Protein AF-A0ABD0BGR4-F1 (afdb_monomer)

Structure (mmCIF, N/CA/C/O backbone):
data_AF-A0ABD0BGR4-F1
#
_entry.id   AF-A0ABD0BGR4-F1
#
loop_
_atom_site.group_PDB
_atom_site.id
_atom_site.type_symbol
_atom_site.label_atom_id
_atom_site.label_alt_id
_atom_site.label_comp_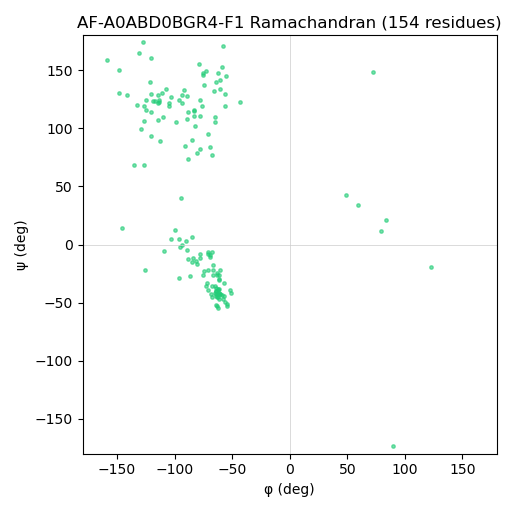id
_atom_site.label_asym_id
_atom_site.label_entity_id
_atom_site.label_seq_id
_atom_site.pdbx_PDB_ins_code
_atom_site.Cartn_x
_atom_site.Cartn_y
_atom_site.Cartn_z
_atom_site.occupancy
_atom_site.B_iso_or_equiv
_atom_site.auth_seq_id
_atom_site.auth_comp_id
_atom_site.auth_asym_id
_atom_site.auth_atom_id
_atom_site.pdbx_PDB_model_num
ATOM 1 N N . MET A 1 1 ? -0.029 -13.269 1.929 1.00 87.94 1 MET A N 1
ATOM 2 C CA . MET A 1 1 ? 0.495 -11.988 1.380 1.00 87.94 1 MET A CA 1
ATOM 3 C C . MET A 1 1 ? 0.047 -11.786 -0.063 1.00 87.94 1 MET A C 1
ATOM 5 O O . MET A 1 1 ? -0.049 -12.770 -0.786 1.00 87.94 1 MET A O 1
ATOM 9 N N . HIS A 1 2 ? -0.150 -10.538 -0.506 1.00 90.88 2 HIS A N 1
ATOM 10 C CA . HIS A 1 2 ? -0.473 -10.198 -1.900 1.00 90.88 2 HIS A CA 1
ATOM 11 C C . HIS A 1 2 ? 0.579 -9.264 -2.520 1.00 90.88 2 HIS A C 1
ATOM 13 O O . HIS A 1 2 ? 0.892 -8.216 -1.948 1.00 90.88 2 HIS A O 1
ATOM 19 N N . ILE A 1 3 ? 1.094 -9.613 -3.703 1.00 91.31 3 ILE A N 1
ATOM 20 C CA . ILE A 1 3 ? 2.069 -8.807 -4.452 1.00 91.31 3 ILE A CA 1
ATOM 21 C C . ILE A 1 3 ? 1.560 -8.576 -5.880 1.00 91.31 3 ILE A C 1
ATOM 23 O O . ILE A 1 3 ? 1.433 -9.517 -6.660 1.00 91.31 3 ILE A O 1
ATOM 27 N N . GLU A 1 4 ? 1.351 -7.313 -6.250 1.00 91.12 4 GLU A N 1
ATOM 28 C CA . GLU A 1 4 ? 1.026 -6.897 -7.613 1.00 91.12 4 GLU A CA 1
ATOM 29 C C . GLU A 1 4 ? 2.083 -5.921 -8.166 1.00 91.12 4 GLU A C 1
ATOM 31 O O . GLU A 1 4 ? 2.212 -4.776 -7.728 1.00 91.12 4 GLU A O 1
ATOM 36 N N . ILE A 1 5 ? 2.825 -6.355 -9.185 1.00 89.06 5 ILE A N 1
ATOM 37 C CA . ILE A 1 5 ? 3.857 -5.579 -9.872 1.00 89.06 5 ILE A CA 1
ATOM 38 C C . ILE A 1 5 ? 3.501 -5.446 -11.357 1.00 89.06 5 ILE A C 1
ATOM 40 O O . ILE A 1 5 ? 3.822 -6.296 -12.178 1.00 89.06 5 ILE A O 1
ATOM 44 N N . THR A 1 6 ? 2.823 -4.373 -11.744 1.00 85.56 6 THR A N 1
ATOM 45 C CA . THR A 1 6 ? 2.283 -4.235 -13.110 1.00 85.56 6 THR A CA 1
ATOM 46 C C . THR A 1 6 ? 2.632 -2.893 -13.735 1.00 85.56 6 THR A C 1
ATOM 48 O O . THR A 1 6 ? 3.028 -1.960 -13.038 1.00 85.56 6 THR A O 1
ATOM 51 N N . GLY A 1 7 ? 2.466 -2.777 -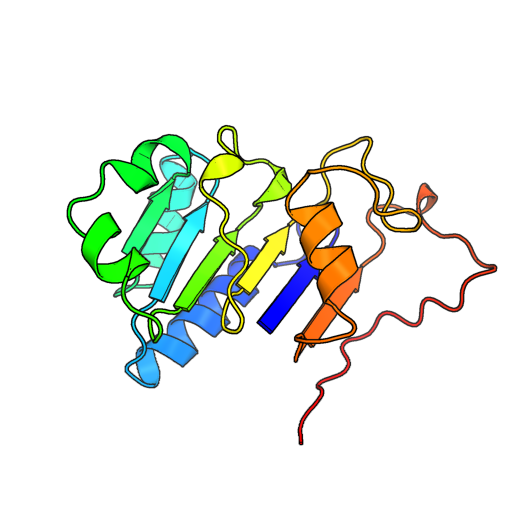15.058 1.00 82.50 7 GLY A N 1
ATOM 52 C CA . GLY A 1 7 ? 2.706 -1.534 -15.797 1.00 82.50 7 GLY A CA 1
ATOM 53 C C . GLY A 1 7 ? 1.856 -0.356 -15.309 1.00 82.50 7 GLY A C 1
ATOM 54 O O . GLY A 1 7 ? 0.934 -0.507 -14.510 1.00 82.50 7 GLY A O 1
ATOM 55 N N . ARG A 1 8 ? 2.147 0.852 -15.797 1.00 81.12 8 ARG A N 1
ATOM 56 C CA . ARG A 1 8 ? 1.351 2.041 -15.449 1.00 81.12 8 ARG A CA 1
ATOM 57 C C . ARG A 1 8 ? -0.098 1.889 -15.926 1.00 81.12 8 ARG A C 1
ATOM 59 O O . ARG A 1 8 ? -0.337 1.302 -16.974 1.00 81.12 8 ARG A O 1
ATOM 66 N N . GLN A 1 9 ? -1.036 2.480 -15.178 1.00 79.44 9 GLN A N 1
ATOM 67 C CA . GLN A 1 9 ? -2.456 2.601 -15.556 1.00 79.44 9 GLN A CA 1
ATOM 68 C C . GLN A 1 9 ? -3.183 1.262 -15.802 1.00 79.44 9 GLN A C 1
ATOM 70 O O . GLN A 1 9 ? -4.094 1.175 -16.615 1.00 79.44 9 GLN A O 1
ATOM 75 N N . THR A 1 10 ? -2.817 0.217 -15.061 1.00 83.19 10 THR A N 1
ATOM 76 C CA . THR A 1 10 ? -3.435 -1.121 -15.134 1.00 83.19 10 THR A CA 1
ATOM 77 C C . THR A 1 10 ? -4.626 -1.313 -14.187 1.00 83.19 10 THR A C 1
ATOM 79 O O . THR A 1 10 ? -5.159 -2.419 -14.095 1.00 83.19 10 THR A O 1
ATOM 82 N N . GLY A 1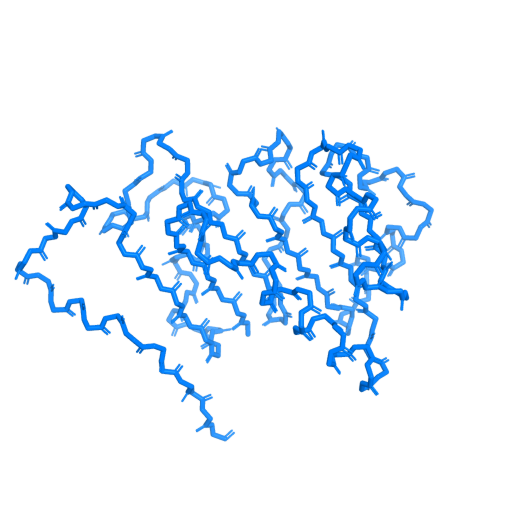 11 ? -5.031 -0.279 -13.441 1.00 86.75 11 GLY A N 1
ATOM 83 C CA . GLY A 1 11 ? -6.098 -0.371 -12.435 1.00 86.75 11 GLY A CA 1
ATOM 84 C C . GLY A 1 11 ? -5.654 -0.900 -11.061 1.00 86.75 11 GLY A C 1
ATOM 85 O O . GLY A 1 11 ? -6.479 -1.427 -10.317 1.00 86.75 11 GLY A O 1
ATOM 86 N N . LYS A 1 12 ? -4.350 -0.830 -10.740 1.00 90.06 12 LYS A N 1
ATOM 87 C CA . LYS A 1 12 ? -3.780 -1.282 -9.453 1.00 90.06 12 LYS A CA 1
ATOM 88 C C . LYS A 1 12 ? -4.472 -0.643 -8.258 1.00 90.06 12 LYS A C 1
ATOM 90 O O . LYS A 1 12 ? -4.929 -1.345 -7.365 1.00 90.06 12 LYS A O 1
ATOM 95 N N . THR A 1 13 ? -4.553 0.684 -8.260 1.00 93.69 13 THR A N 1
ATOM 96 C CA . THR A 1 13 ? -5.130 1.451 -7.157 1.00 93.69 13 THR A CA 1
ATOM 97 C C . THR A 1 13 ? -6.605 1.090 -6.967 1.00 93.69 13 THR A C 1
ATOM 99 O O . THR A 1 13 ? -7.055 0.909 -5.842 1.00 93.69 13 THR A O 1
ATOM 102 N N . GLU A 1 14 ? -7.352 0.889 -8.053 1.00 93.69 14 GLU A N 1
ATOM 103 C CA . GLU A 1 14 ? -8.748 0.447 -8.017 1.00 93.69 14 GLU A CA 1
ATOM 104 C C . GLU A 1 14 ? -8.896 -0.957 -7.414 1.00 93.69 14 GLU A C 1
ATOM 106 O O . GLU A 1 14 ? -9.763 -1.163 -6.563 1.00 93.69 14 GLU A O 1
ATOM 111 N N . ARG A 1 15 ? -8.034 -1.913 -7.792 1.00 93.56 15 ARG A N 1
ATOM 112 C CA . ARG A 1 15 ? -8.012 -3.257 -7.185 1.00 93.56 15 ARG A CA 1
ATOM 113 C C . ARG A 1 15 ? -7.631 -3.217 -5.708 1.00 93.56 15 ARG A C 1
ATOM 115 O O . ARG A 1 15 ? -8.295 -3.864 -4.900 1.00 93.56 15 ARG A O 1
ATOM 122 N N . LEU A 1 16 ? -6.635 -2.410 -5.344 1.00 96.25 16 LEU A N 1
ATOM 123 C CA . LEU A 1 16 ? -6.245 -2.187 -3.953 1.00 96.25 16 LEU A CA 1
ATOM 124 C C . LEU A 1 16 ? -7.426 -1.645 -3.140 1.00 96.25 16 LEU A C 1
ATOM 126 O O . LEU A 1 16 ? -7.710 -2.166 -2.064 1.00 96.25 16 LEU A O 1
ATOM 130 N N . MET A 1 17 ? -8.153 -0.645 -3.651 1.00 97.38 17 MET A N 1
ATOM 131 C CA . MET A 1 17 ? -9.335 -0.100 -2.973 1.00 97.38 17 MET A CA 1
ATOM 132 C C . MET A 1 17 ? -10.467 -1.128 -2.851 1.00 97.38 17 MET A C 1
ATOM 134 O O . MET A 1 17 ? -11.119 -1.207 -1.811 1.00 97.38 17 MET A O 1
ATOM 138 N N . ALA A 1 18 ? -10.702 -1.938 -3.886 1.00 96.38 18 ALA A N 1
ATOM 139 C CA . ALA A 1 18 ? -11.697 -3.005 -3.833 1.00 96.38 18 ALA A CA 1
ATOM 140 C C . ALA A 1 18 ? -11.361 -4.032 -2.737 1.00 96.38 18 ALA A C 1
ATOM 142 O O . ALA A 1 18 ? -12.217 -4.342 -1.907 1.00 96.38 18 ALA A O 1
ATOM 143 N N . ALA A 1 19 ? -10.105 -4.484 -2.677 1.00 96.44 19 ALA A N 1
ATOM 144 C CA . ALA A 1 19 ? -9.624 -5.391 -1.638 1.00 96.44 19 ALA A CA 1
ATOM 145 C C . ALA A 1 19 ? -9.705 -4.757 -0.237 1.00 96.44 19 ALA A C 1
ATOM 147 O O . ALA A 1 19 ? -10.184 -5.394 0.701 1.00 96.44 19 ALA A O 1
ATOM 148 N N . ALA A 1 20 ? -9.324 -3.482 -0.095 1.00 98.06 20 ALA A N 1
ATOM 149 C CA . ALA A 1 20 ? -9.443 -2.742 1.161 1.00 98.06 20 ALA A CA 1
ATOM 150 C C . ALA A 1 20 ? -10.889 -2.728 1.677 1.00 98.06 20 ALA A C 1
ATOM 152 O O . ALA A 1 20 ? -11.142 -3.055 2.835 1.00 98.06 20 ALA A O 1
ATOM 153 N N . ASN A 1 21 ? -11.848 -2.389 0.813 1.00 98.00 21 ASN A N 1
ATOM 154 C CA . ASN A 1 21 ? -13.264 -2.348 1.173 1.00 98.00 21 ASN A CA 1
ATOM 155 C C . ASN A 1 21 ? -13.809 -3.729 1.560 1.00 98.00 21 ASN A C 1
ATOM 157 O O . ASN A 1 21 ? -14.556 -3.834 2.532 1.00 98.00 21 ASN A O 1
ATOM 161 N N . GLN A 1 22 ? -13.407 -4.791 0.857 1.00 97.12 22 GLN A N 1
ATOM 162 C CA . GLN A 1 22 ? -13.783 -6.160 1.220 1.00 97.12 22 GLN A CA 1
ATOM 163 C C . GLN A 1 22 ? -13.242 -6.560 2.599 1.00 97.12 22 GLN A C 1
ATOM 165 O O . GLN A 1 22 ? -13.986 -7.094 3.417 1.00 97.12 22 GLN A O 1
ATOM 170 N N . LEU A 1 23 ? -11.975 -6.260 2.889 1.00 97.06 23 LEU A N 1
ATOM 171 C CA . LEU A 1 23 ? -11.356 -6.548 4.185 1.00 97.06 23 LEU A CA 1
ATOM 172 C C . LEU A 1 23 ? -12.008 -5.752 5.322 1.00 97.06 23 LEU A C 1
ATOM 174 O O . LEU A 1 23 ? -12.291 -6.304 6.384 1.00 97.06 23 LEU A O 1
ATOM 178 N N . MET A 1 24 ? -12.310 -4.472 5.100 1.00 97.88 24 MET A N 1
ATOM 179 C CA . MET A 1 24 ? -13.034 -3.658 6.080 1.00 97.88 24 MET A CA 1
ATOM 180 C C . MET A 1 24 ? -14.456 -4.177 6.321 1.00 97.88 24 MET A C 1
ATOM 182 O O . MET A 1 24 ? -14.906 -4.196 7.463 1.00 97.88 24 MET A O 1
ATOM 186 N N . ALA A 1 25 ? -15.146 -4.668 5.286 1.00 97.25 25 ALA A N 1
ATOM 187 C CA . ALA A 1 25 ? -16.454 -5.310 5.439 1.00 97.25 25 ALA A CA 1
ATOM 188 C C . ALA A 1 25 ? -16.390 -6.599 6.284 1.00 97.25 25 ALA A C 1
ATOM 190 O O . ALA A 1 25 ? -17.372 -6.967 6.923 1.00 97.25 25 ALA A O 1
ATOM 191 N N . GLN A 1 26 ? -15.225 -7.250 6.342 1.00 96.56 26 GLN A N 1
ATOM 192 C CA . GLN A 1 26 ? -14.938 -8.382 7.232 1.00 96.56 26 GLN A CA 1
ATOM 193 C C . GLN A 1 26 ? -14.494 -7.941 8.643 1.00 96.56 26 GLN A C 1
ATOM 195 O O . GLN A 1 26 ? -14.079 -8.771 9.450 1.00 96.56 26 GLN A O 1
ATOM 200 N N . GLY A 1 27 ? -14.540 -6.641 8.949 1.00 97.00 27 GLY A N 1
ATOM 201 C CA . GLY A 1 27 ? -14.131 -6.078 10.236 1.00 97.00 27 GLY A CA 1
ATOM 202 C C . GLY A 1 27 ? -12.618 -5.923 10.410 1.00 97.00 27 GLY A C 1
ATOM 203 O O . GLY A 1 27 ? -12.161 -5.671 11.525 1.00 97.00 27 GLY A O 1
ATOM 204 N N . LYS A 1 28 ? -11.819 -6.076 9.345 1.00 97.50 28 LYS A N 1
ATOM 205 C CA . LYS A 1 28 ? -10.365 -5.895 9.422 1.00 97.50 28 LYS A CA 1
ATOM 206 C C . LYS A 1 28 ? -9.995 -4.419 9.488 1.00 97.50 28 LYS A C 1
ATOM 208 O O . LYS A 1 28 ? -10.609 -3.566 8.847 1.00 97.50 28 LYS A O 1
ATOM 213 N N . ARG A 1 29 ? -8.926 -4.131 10.229 1.00 98.19 29 ARG A N 1
ATOM 214 C CA . ARG A 1 29 ? -8.338 -2.796 10.306 1.00 98.19 29 ARG A CA 1
ATOM 215 C C . ARG A 1 29 ? -7.399 -2.603 9.121 1.00 98.19 29 ARG A C 1
ATOM 217 O O . ARG A 1 29 ? -6.415 -3.328 9.018 1.00 98.19 29 ARG A O 1
ATOM 224 N N . VAL A 1 30 ? -7.698 -1.663 8.225 1.00 98.62 30 VAL A N 1
ATOM 225 C CA . VAL A 1 30 ? -6.948 -1.495 6.969 1.00 98.62 30 VAL A CA 1
ATOM 226 C C . VAL A 1 30 ? -6.198 -0.168 6.939 1.00 98.62 30 VAL A C 1
ATOM 228 O O . VAL A 1 30 ? -6.801 0.904 7.017 1.00 98.62 30 VAL A O 1
ATOM 231 N N . VAL A 1 31 ? -4.880 -0.244 6.771 1.00 98.69 31 VAL A N 1
ATOM 232 C CA . VAL A 1 31 ? -3.993 0.898 6.546 1.00 98.69 31 VAL A CA 1
ATOM 233 C C . VAL A 1 31 ? -3.611 0.950 5.076 1.00 98.69 31 VAL A C 1
ATOM 235 O O . VAL A 1 31 ? -3.097 -0.027 4.537 1.00 98.69 31 VAL A O 1
ATOM 238 N N . ILE A 1 32 ? -3.808 2.103 4.439 1.00 98.56 32 ILE A N 1
ATOM 239 C CA . ILE A 1 32 ? -3.361 2.355 3.070 1.00 98.56 32 ILE A CA 1
ATOM 240 C C . ILE A 1 32 ? -2.270 3.421 3.092 1.00 98.56 32 ILE A C 1
ATOM 242 O O . ILE A 1 32 ? -2.471 4.547 3.557 1.00 98.56 32 ILE A O 1
ATOM 246 N N . VAL A 1 33 ? -1.110 3.062 2.558 1.00 98.50 33 VAL A N 1
ATOM 247 C CA . VAL A 1 33 ? 0.029 3.956 2.387 1.00 98.50 33 VAL A CA 1
ATOM 248 C C . VAL A 1 33 ? 0.220 4.213 0.903 1.00 98.50 33 VAL A C 1
ATOM 250 O O . VAL A 1 33 ? 0.284 3.271 0.119 1.00 98.50 33 VAL A O 1
ATOM 253 N N . CYS A 1 34 ? 0.339 5.477 0.516 1.00 97.44 34 CYS A N 1
ATOM 254 C CA . CYS A 1 34 ? 0.634 5.873 -0.858 1.00 97.44 34 CYS A CA 1
ATOM 255 C C . CYS A 1 34 ? 1.827 6.832 -0.904 1.00 97.44 34 CYS A C 1
ATOM 257 O O . CYS A 1 34 ? 2.323 7.297 0.128 1.00 97.44 34 CYS A O 1
ATOM 259 N N . CYS A 1 35 ? 2.274 7.176 -2.112 1.00 93.69 35 CYS A N 1
ATOM 260 C CA . CYS A 1 35 ? 3.246 8.248 -2.290 1.00 93.69 35 CYS A CA 1
ATOM 261 C C . CYS A 1 35 ? 2.695 9.569 -1.728 1.00 93.69 35 CYS A C 1
ATOM 263 O O . CYS A 1 35 ? 1.478 9.781 -1.665 1.00 93.69 35 CYS A O 1
ATOM 265 N N . ASN A 1 36 ? 3.583 10.467 -1.300 1.00 91.94 36 ASN A N 1
ATOM 266 C CA . ASN A 1 36 ? 3.198 11.730 -0.680 1.00 91.94 36 ASN A CA 1
ATOM 267 C C . ASN A 1 36 ? 2.505 12.713 -1.650 1.00 91.94 36 ASN A C 1
ATOM 269 O O . ASN A 1 36 ? 3.093 13.698 -2.099 1.00 91.94 36 ASN A O 1
ATOM 273 N N . SER A 1 37 ? 1.228 12.463 -1.934 1.00 93.50 37 SER A N 1
ATOM 274 C CA . SER A 1 37 ? 0.357 13.258 -2.794 1.00 93.50 37 SER A CA 1
ATOM 275 C C . SER A 1 37 ? -0.974 13.499 -2.092 1.00 93.50 37 SER A C 1
ATOM 277 O O . SER A 1 37 ? -1.701 12.560 -1.767 1.00 93.50 37 SER A O 1
ATOM 279 N N . ARG A 1 38 ? -1.320 14.775 -1.868 1.00 93.31 38 ARG A N 1
ATOM 280 C CA . ARG A 1 38 ? -2.584 15.139 -1.210 1.00 93.31 38 ARG A CA 1
ATOM 281 C C . ARG A 1 38 ? -3.797 14.652 -1.997 1.00 93.31 38 ARG A C 1
ATOM 283 O O . ARG A 1 38 ? -4.708 14.090 -1.405 1.00 93.31 38 ARG A O 1
ATOM 290 N N . LEU A 1 39 ? -3.759 14.813 -3.319 1.00 95.25 39 LEU A N 1
ATOM 291 C CA . LEU A 1 39 ? -4.818 14.356 -4.216 1.00 95.25 39 LEU A CA 1
ATOM 292 C C . LEU A 1 39 ? -5.021 12.842 -4.130 1.00 95.25 39 LEU A C 1
ATOM 294 O O . LEU A 1 39 ? -6.160 12.391 -4.071 1.00 95.25 39 LEU A O 1
ATOM 298 N N . MET A 1 40 ? -3.929 12.071 -4.074 1.00 94.94 40 MET A N 1
ATOM 299 C CA . MET A 1 40 ? -4.015 10.615 -3.952 1.00 94.94 40 MET A CA 1
ATOM 300 C C . MET A 1 40 ? -4.581 10.200 -2.593 1.00 94.94 40 MET A C 1
ATOM 302 O O . MET A 1 40 ? -5.488 9.378 -2.532 1.00 94.94 40 MET A O 1
ATOM 306 N N . MET A 1 41 ? -4.112 10.816 -1.502 1.00 96.50 41 MET A N 1
ATOM 307 C CA . MET A 1 41 ? -4.658 10.550 -0.168 1.00 96.50 41 MET A CA 1
ATOM 308 C C . MET A 1 41 ? -6.157 10.864 -0.091 1.00 96.50 41 MET A C 1
ATOM 310 O O . MET A 1 41 ? -6.917 10.070 0.454 1.00 96.50 41 MET A O 1
ATOM 314 N N . ASP A 1 42 ? -6.598 11.993 -0.655 1.00 96.88 42 ASP A N 1
ATOM 315 C CA . ASP A 1 42 ? -8.015 12.366 -0.669 1.00 96.88 42 ASP A CA 1
ATOM 316 C C . ASP A 1 42 ? -8.849 11.415 -1.552 1.00 96.88 42 ASP A C 1
ATOM 318 O O . ASP A 1 42 ? -9.990 11.106 -1.207 1.00 96.88 42 ASP A O 1
ATOM 322 N N . TYR A 1 43 ? -8.295 10.925 -2.668 1.00 97.38 43 TYR A N 1
ATOM 323 C CA . TYR A 1 43 ? -8.931 9.913 -3.520 1.00 97.38 43 TYR A CA 1
ATOM 324 C C . TYR A 1 43 ? -9.114 8.584 -2.779 1.00 97.38 43 TYR A C 1
ATOM 326 O O . TYR A 1 43 ? -10.237 8.090 -2.681 1.00 97.38 43 TYR A O 1
ATOM 334 N N . LEU A 1 44 ? -8.044 8.062 -2.175 1.00 97.81 44 LEU A N 1
ATOM 335 C CA . LEU A 1 44 ? -8.065 6.821 -1.398 1.00 97.81 44 LEU A CA 1
ATOM 336 C C . LEU A 1 44 ? -9.008 6.916 -0.198 1.00 97.81 44 LEU A C 1
ATOM 338 O O . LEU A 1 44 ? -9.779 5.997 0.056 1.00 97.81 44 LEU A O 1
ATOM 342 N N . GLN A 1 45 ? -9.005 8.043 0.517 1.00 97.38 45 GLN A N 1
ATOM 343 C CA . GLN A 1 45 ? -9.887 8.227 1.668 1.00 97.38 45 GLN A CA 1
ATOM 344 C C . GLN A 1 45 ? -11.367 8.248 1.266 1.00 97.38 45 GLN A C 1
ATOM 346 O O . GLN A 1 45 ? -12.205 7.744 2.013 1.00 97.38 45 GLN A O 1
ATOM 351 N N . LYS A 1 46 ? -11.694 8.822 0.098 1.00 97.62 46 LYS A N 1
ATOM 352 C CA . LYS A 1 46 ? -13.057 8.807 -0.456 1.00 97.62 46 LYS A CA 1
ATOM 353 C C . LYS A 1 46 ? -13.465 7.421 -0.955 1.00 97.62 46 LYS A C 1
ATOM 355 O O . LYS A 1 46 ? -14.618 7.048 -0.777 1.00 97.62 46 LYS A O 1
ATOM 360 N N . GLY A 1 47 ? -12.545 6.687 -1.585 1.00 97.25 47 GLY A N 1
ATOM 361 C CA . GLY A 1 47 ? -12.793 5.343 -2.118 1.00 97.25 47 GLY A CA 1
ATOM 362 C C . GLY A 1 47 ? -12.856 4.249 -1.049 1.00 97.25 47 GLY A C 1
ATOM 363 O O . GLY A 1 47 ? -13.542 3.248 -1.245 1.00 97.25 47 GLY A O 1
ATOM 364 N N . CYS A 1 48 ? -12.191 4.460 0.088 1.00 97.88 48 CYS A N 1
ATOM 365 C CA . CYS A 1 48 ? -12.125 3.528 1.214 1.00 97.88 48 CYS A CA 1
ATOM 366 C C . CYS A 1 48 ? -12.544 4.222 2.523 1.00 97.88 48 CYS A C 1
ATOM 368 O O . CYS A 1 48 ? -11.700 4.456 3.400 1.00 97.88 48 CYS A O 1
ATOM 370 N N . PRO A 1 49 ? -13.830 4.591 2.680 1.00 95.25 49 PRO A N 1
ATOM 371 C CA . PRO A 1 49 ? -14.313 5.220 3.902 1.00 95.25 49 PRO A CA 1
ATOM 372 C C . PRO A 1 49 ? -14.193 4.233 5.074 1.00 95.25 49 PRO A C 1
ATOM 374 O O . PRO A 1 49 ? -14.914 3.244 5.140 1.00 95.25 49 PRO A O 1
ATOM 377 N N . GLY A 1 50 ? -13.261 4.499 5.991 1.00 96.38 50 GLY A N 1
ATOM 378 C CA . GLY A 1 50 ? -12.943 3.627 7.131 1.00 96.38 50 GLY A CA 1
ATOM 379 C C . GLY A 1 50 ? -11.477 3.196 7.188 1.00 96.38 50 GLY A C 1
ATOM 380 O O . GLY A 1 50 ? -10.991 2.856 8.264 1.00 96.38 50 GLY A O 1
ATOM 381 N N . ALA A 1 51 ? -10.748 3.281 6.072 1.00 98.19 51 ALA A N 1
ATOM 382 C CA . ALA A 1 51 ? -9.322 2.987 6.056 1.00 98.19 51 ALA A CA 1
ATOM 383 C C . ALA A 1 51 ? -8.516 4.129 6.690 1.00 98.19 51 ALA A C 1
ATOM 385 O O . ALA A 1 51 ? -8.849 5.313 6.539 1.00 98.19 51 ALA A O 1
ATOM 386 N N . TRP A 1 52 ? -7.404 3.776 7.337 1.00 98.50 52 TRP A N 1
ATOM 387 C CA . TRP A 1 52 ? -6.388 4.734 7.765 1.00 98.50 52 TRP A CA 1
ATOM 388 C C . TRP A 1 52 ? -5.457 5.040 6.595 1.00 98.50 52 TRP A C 1
ATOM 390 O O . TRP A 1 52 ? -4.676 4.188 6.178 1.00 98.50 52 TRP A O 1
ATOM 400 N N . VAL A 1 53 ? -5.530 6.261 6.063 1.00 98.25 53 VAL A N 1
ATOM 401 C CA . VAL A 1 53 ? -4.753 6.663 4.882 1.00 98.25 53 VAL A CA 1
ATOM 402 C C . VAL A 1 53 ? -3.615 7.613 5.260 1.00 98.25 53 VAL A C 1
ATOM 404 O O . VAL A 1 53 ? -3.799 8.594 5.994 1.0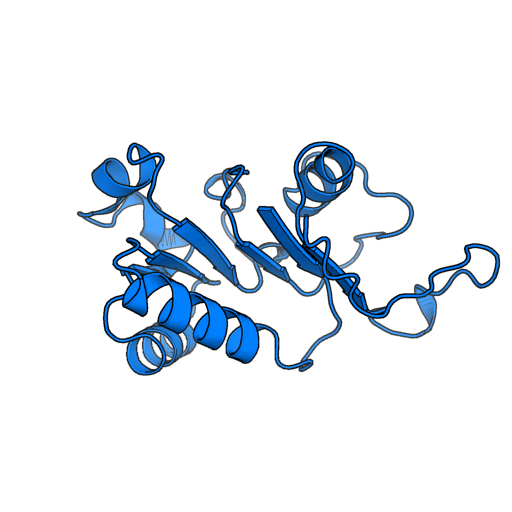0 98.25 53 VAL A O 1
ATOM 407 N N . SER A 1 54 ? -2.415 7.355 4.737 1.00 98.06 54 SER A N 1
ATOM 408 C CA . SER A 1 54 ? -1.285 8.280 4.853 1.00 98.06 54 SER A CA 1
ATOM 409 C C . SER A 1 54 ? -0.346 8.225 3.655 1.00 98.06 54 SER A C 1
ATOM 411 O O . SER A 1 54 ? -0.118 7.178 3.064 1.00 98.06 54 SER A O 1
ATOM 413 N N . GLY A 1 55 ? 0.289 9.358 3.366 1.00 97.38 55 GLY A N 1
ATOM 414 C CA . GLY A 1 55 ? 1.499 9.395 2.558 1.00 97.38 55 GLY A CA 1
ATOM 415 C C . GLY A 1 55 ? 2.695 8.849 3.340 1.00 97.38 55 GLY A C 1
ATOM 416 O O . GLY A 1 55 ? 2.772 9.025 4.564 1.00 97.38 55 GLY A O 1
ATOM 417 N N . ASP A 1 56 ? 3.644 8.247 2.630 1.00 95.88 56 ASP A N 1
ATOM 418 C CA . ASP A 1 56 ? 4.883 7.666 3.159 1.00 95.88 56 ASP A CA 1
ATOM 419 C C . ASP A 1 56 ? 5.676 8.629 4.068 1.00 95.88 56 ASP A C 1
ATOM 421 O O . ASP A 1 56 ? 6.117 8.248 5.153 1.00 95.88 56 ASP A O 1
ATOM 425 N N . LYS A 1 57 ? 5.777 9.914 3.698 1.00 95.38 57 LYS A N 1
ATOM 426 C CA . LYS A 1 57 ? 6.512 10.935 4.479 1.00 95.38 57 LYS A CA 1
ATOM 427 C C . LYS A 1 57 ? 5.907 11.277 5.838 1.00 95.38 57 LYS A C 1
ATOM 429 O O . LYS A 1 57 ? 6.614 11.770 6.719 1.00 95.38 57 LYS A O 1
ATOM 434 N N . TYR A 1 58 ? 4.600 11.093 5.992 1.00 94.25 58 TYR A N 1
ATOM 435 C CA . TYR A 1 58 ? 3.868 11.494 7.197 1.00 94.25 58 TYR A CA 1
ATOM 436 C C . TYR A 1 58 ? 3.402 10.309 8.029 1.00 94.25 58 TYR A C 1
ATOM 438 O O . TYR A 1 58 ? 2.869 10.521 9.115 1.00 94.25 58 TYR A O 1
ATOM 446 N N . LEU A 1 59 ? 3.607 9.089 7.534 1.00 96.44 59 LEU A N 1
ATOM 447 C CA . LEU A 1 59 ? 3.078 7.869 8.121 1.00 96.44 59 LEU A CA 1
ATOM 448 C C . LEU A 1 59 ? 3.454 7.723 9.600 1.00 96.44 59 LEU A C 1
ATOM 450 O O . LEU A 1 59 ? 2.568 7.602 10.438 1.00 96.44 59 LEU A O 1
ATOM 454 N N . THR A 1 60 ? 4.737 7.858 9.939 1.00 95.62 60 THR A N 1
ATOM 455 C CA . THR A 1 60 ? 5.227 7.723 11.325 1.00 95.62 60 THR A CA 1
ATOM 456 C C . THR A 1 60 ? 4.788 8.853 12.259 1.00 95.62 60 THR A C 1
ATOM 458 O O . THR A 1 60 ? 4.974 8.760 13.464 1.00 95.62 60 THR A O 1
ATOM 461 N N . LYS A 1 61 ? 4.208 9.934 11.722 1.00 95.69 61 LYS A N 1
ATOM 462 C CA . LYS A 1 61 ? 3.684 11.069 12.501 1.00 95.69 61 LYS A CA 1
ATOM 463 C C . LYS A 1 61 ? 2.185 10.950 12.772 1.00 95.69 61 LYS A C 1
ATOM 465 O O . LYS A 1 61 ? 1.605 11.844 13.386 1.00 95.69 61 LYS A O 1
ATOM 470 N N . LYS A 1 62 ? 1.526 9.910 12.256 1.00 97.00 62 LYS A N 1
ATOM 471 C CA . LYS A 1 62 ? 0.099 9.689 12.483 1.00 97.00 62 LYS A CA 1
ATOM 472 C C . LYS A 1 62 ? -0.120 9.185 13.903 1.00 97.00 62 LYS A C 1
ATOM 474 O O . LYS A 1 62 ? 0.582 8.295 14.361 1.00 97.00 62 LYS A O 1
ATOM 479 N N . THR A 1 63 ? -1.140 9.714 14.570 1.00 97.25 63 THR A N 1
ATOM 480 C CA . THR A 1 63 ? -1.482 9.345 15.954 1.00 97.25 63 THR A CA 1
ATOM 481 C C . THR A 1 63 ? -1.845 7.869 16.113 1.00 97.25 63 THR A C 1
ATOM 483 O O . THR A 1 63 ? -1.653 7.309 17.180 1.00 97.25 63 THR A O 1
ATOM 486 N N . TRP A 1 64 ? -2.340 7.236 15.048 1.00 97.12 64 TRP A N 1
ATOM 487 C CA . TRP A 1 64 ? -2.691 5.816 14.996 1.00 97.12 64 TRP A CA 1
ATOM 488 C C . TRP A 1 64 ? -1.530 4.904 14.570 1.00 97.12 64 TRP A C 1
ATOM 490 O O . TRP A 1 64 ? -1.704 3.689 14.535 1.00 97.12 64 TRP A O 1
ATOM 500 N N . PHE A 1 65 ? -0.370 5.459 14.192 1.00 97.06 65 PHE A N 1
ATOM 501 C CA . PHE A 1 65 ? 0.714 4.684 13.582 1.00 97.06 65 PHE A CA 1
ATOM 502 C C . PHE A 1 65 ? 1.244 3.605 14.520 1.00 97.06 65 PHE A C 1
ATOM 504 O O . PHE A 1 65 ? 1.250 2.442 14.142 1.00 97.06 65 PHE A O 1
ATOM 511 N N . GLU A 1 66 ? 1.655 3.977 15.734 1.00 96.56 66 GLU A N 1
ATOM 512 C CA . GLU A 1 66 ? 2.254 3.028 16.680 1.00 96.56 66 GLU A CA 1
ATOM 513 C C . GLU A 1 66 ? 1.280 1.911 17.067 1.00 96.56 66 GLU A C 1
ATOM 515 O O . GLU A 1 66 ? 1.679 0.754 17.173 1.00 96.56 66 GLU A O 1
ATOM 520 N N . GLU A 1 67 ? -0.003 2.234 17.230 1.00 97.31 67 GLU A N 1
ATOM 521 C CA . GLU A 1 67 ? -1.038 1.248 17.543 1.00 97.31 67 GLU A CA 1
ATOM 522 C C . GLU A 1 67 ? -1.187 0.219 16.413 1.00 97.31 67 GLU A C 1
ATOM 524 O O . GLU A 1 67 ? -1.084 -0.981 16.650 1.00 97.31 67 GLU A O 1
ATOM 529 N N . LEU A 1 68 ? -1.374 0.682 15.173 1.00 97.31 68 LEU A N 1
ATOM 530 C CA . LEU A 1 68 ? -1.587 -0.193 14.014 1.00 97.31 68 LEU A CA 1
ATOM 531 C C . LEU A 1 68 ? -0.312 -0.894 13.538 1.00 97.31 68 LEU A C 1
ATOM 533 O O . LEU A 1 68 ? -0.380 -1.911 12.851 1.00 97.31 68 LEU A O 1
ATOM 537 N N . ASP A 1 69 ? 0.861 -0.341 13.843 1.00 96.25 69 ASP A N 1
ATOM 538 C CA . ASP A 1 69 ? 2.146 -0.943 13.493 1.00 96.25 69 ASP A CA 1
ATOM 539 C C . ASP A 1 69 ? 2.438 -2.174 14.358 1.00 96.25 69 ASP A C 1
ATOM 541 O O . ASP A 1 69 ? 2.973 -3.158 13.836 1.00 96.25 69 ASP A O 1
ATOM 545 N N . ASN A 1 70 ? 2.032 -2.121 15.633 1.00 95.81 70 ASN A N 1
ATOM 546 C CA . ASN A 1 70 ? 2.133 -3.211 16.608 1.00 95.81 70 ASN A CA 1
ATOM 547 C C . ASN A 1 70 ? 0.964 -4.210 16.540 1.00 95.81 70 ASN A C 1
ATOM 549 O O . ASN A 1 70 ? 1.056 -5.300 17.101 1.00 95.81 70 ASN A O 1
ATOM 553 N N . ASP A 1 71 ? -0.127 -3.857 15.863 1.00 95.75 71 ASP A N 1
ATOM 554 C CA . ASP A 1 71 ? -1.262 -4.746 15.623 1.00 95.75 71 ASP A CA 1
ATOM 555 C C . ASP A 1 71 ? -0.935 -5.735 14.487 1.00 95.75 71 ASP A C 1
ATOM 557 O O . ASP A 1 71 ? -0.810 -5.361 13.317 1.00 95.75 71 ASP A O 1
ATOM 561 N N . HIS A 1 72 ? -0.775 -7.016 14.830 1.00 92.44 72 HIS A N 1
ATOM 562 C CA . HIS A 1 72 ? -0.477 -8.075 13.862 1.00 92.44 72 HIS A CA 1
ATOM 563 C C . HIS A 1 72 ? -1.665 -8.409 12.945 1.00 92.44 72 HIS A C 1
ATOM 565 O O . HIS A 1 72 ? -1.449 -8.912 11.840 1.00 92.44 72 HIS A O 1
ATOM 571 N N . ASP A 1 73 ? -2.894 -8.097 13.366 1.00 94.06 73 ASP A N 1
ATOM 572 C CA . ASP A 1 73 ? -4.115 -8.329 12.590 1.00 94.06 73 ASP A CA 1
ATOM 573 C C . ASP A 1 73 ? -4.456 -7.156 11.660 1.00 94.06 73 ASP A C 1
ATOM 575 O O . ASP A 1 73 ? -5.289 -7.301 10.756 1.00 94.06 73 ASP A O 1
ATOM 579 N N . ALA A 1 74 ? -3.803 -6.002 11.840 1.00 97.12 74 ALA A N 1
ATOM 580 C CA . ALA A 1 74 ? -3.931 -4.871 10.934 1.00 97.12 74 ALA A CA 1
ATOM 581 C C . ALA A 1 74 ? -3.358 -5.206 9.549 1.00 97.12 74 ALA A C 1
ATOM 583 O O . ALA A 1 74 ? -2.231 -5.685 9.399 1.00 97.12 74 ALA A O 1
ATOM 584 N N . ILE A 1 75 ? -4.134 -4.899 8.511 1.00 97.94 75 ILE A N 1
ATOM 585 C CA . ILE A 1 75 ? -3.759 -5.125 7.120 1.00 97.94 75 ILE A CA 1
ATOM 586 C C . ILE A 1 75 ? -3.118 -3.865 6.558 1.00 97.94 75 ILE A C 1
ATOM 588 O O . ILE A 1 75 ? -3.741 -2.806 6.504 1.00 97.94 75 ILE A O 1
ATOM 592 N N . TRP A 1 76 ? -1.880 -3.998 6.094 1.00 98.31 76 TRP A N 1
ATOM 593 C CA . TRP A 1 76 ? -1.120 -2.900 5.509 1.00 98.31 76 TRP A CA 1
ATOM 594 C C . TRP A 1 76 ? -1.062 -3.034 3.992 1.00 98.31 76 TRP A C 1
ATOM 596 O O . TRP A 1 76 ? -0.567 -4.033 3.470 1.00 98.31 76 TRP A O 1
ATOM 606 N N . MET A 1 77 ? -1.548 -2.009 3.297 1.00 98.44 77 MET A N 1
ATOM 607 C CA . MET A 1 77 ? -1.591 -1.936 1.842 1.00 98.44 77 MET A CA 1
ATOM 608 C C . MET A 1 77 ? -0.724 -0.776 1.359 1.00 98.44 77 MET A C 1
ATOM 610 O O . MET A 1 77 ? -0.928 0.367 1.764 1.00 98.44 77 MET A O 1
ATOM 614 N N . PHE A 1 78 ? 0.247 -1.061 0.500 1.00 98.12 78 PHE A N 1
ATOM 615 C CA . PHE A 1 78 ? 1.201 -0.080 -0.006 1.00 98.12 78 PHE A CA 1
ATOM 616 C C . PHE A 1 78 ? 0.994 0.121 -1.511 1.00 98.12 78 PHE A C 1
ATOM 618 O O . PHE A 1 78 ? 1.328 -0.759 -2.305 1.00 98.12 78 PHE A O 1
ATOM 625 N N . ASP A 1 79 ? 0.435 1.272 -1.887 1.00 97.44 79 ASP A N 1
ATOM 626 C CA . ASP A 1 79 ? 0.158 1.673 -3.271 1.00 97.44 79 ASP A CA 1
ATOM 627 C C . ASP A 1 79 ? 1.349 2.410 -3.883 1.00 97.44 79 ASP A C 1
ATOM 629 O O . ASP A 1 79 ? 1.839 3.381 -3.313 1.00 97.44 79 ASP A O 1
ATOM 633 N N . GLU A 1 80 ? 1.805 1.971 -5.054 1.00 95.06 80 GLU A N 1
ATOM 634 C CA . GLU A 1 80 ? 2.989 2.495 -5.746 1.00 95.06 80 GLU A CA 1
ATOM 635 C C . GLU A 1 80 ? 4.233 2.602 -4.843 1.00 95.06 80 GLU A C 1
ATOM 637 O O . GLU A 1 80 ? 4.996 3.571 -4.882 1.00 95.06 80 GLU A O 1
ATOM 642 N N . PHE A 1 81 ? 4.452 1.570 -4.024 1.00 96.06 81 PHE A N 1
ATOM 643 C CA . PHE A 1 81 ? 5.436 1.603 -2.940 1.00 96.06 81 PHE A CA 1
ATOM 644 C C . PHE A 1 81 ? 6.879 1.806 -3.406 1.00 96.06 81 PHE A C 1
ATOM 646 O O . PHE A 1 81 ? 7.668 2.435 -2.709 1.00 96.06 81 PHE A O 1
ATOM 653 N N . ASP A 1 82 ? 7.243 1.340 -4.601 1.00 95.00 82 ASP A N 1
ATOM 654 C CA . ASP A 1 82 ? 8.594 1.492 -5.153 1.00 95.00 82 ASP A CA 1
ATOM 655 C C . ASP A 1 82 ? 8.907 2.949 -5.568 1.00 95.00 82 ASP A C 1
ATOM 657 O O . ASP A 1 82 ? 10.050 3.307 -5.867 1.00 95.00 82 ASP A O 1
ATOM 661 N N . TRP A 1 83 ? 7.890 3.818 -5.533 1.00 94.25 83 TRP A N 1
ATOM 662 C CA . TRP A 1 83 ? 7.988 5.261 -5.754 1.00 94.25 83 TRP A CA 1
ATOM 663 C C . TRP A 1 83 ? 7.927 6.085 -4.467 1.00 94.25 83 TRP A C 1
ATOM 665 O O . TRP A 1 83 ? 7.930 7.312 -4.545 1.00 94.25 83 TRP A O 1
ATOM 675 N N . PHE A 1 84 ? 7.897 5.457 -3.289 1.00 96.31 84 PHE A N 1
ATOM 676 C CA . PHE A 1 84 ? 7.967 6.195 -2.028 1.00 96.31 84 PHE A CA 1
ATOM 677 C C . PHE A 1 84 ? 9.302 6.915 -1.898 1.00 96.31 84 PHE A C 1
ATOM 679 O O . PHE A 1 84 ? 10.360 6.356 -2.207 1.00 96.31 84 PHE A O 1
ATOM 686 N N . ASP A 1 85 ? 9.240 8.136 -1.377 1.00 93.25 85 ASP A N 1
ATOM 687 C CA . ASP A 1 85 ? 10.424 8.913 -1.033 1.00 93.25 85 ASP A CA 1
ATOM 688 C C . ASP A 1 85 ? 11.104 8.313 0.203 1.00 93.25 85 ASP A C 1
ATOM 690 O O . ASP A 1 85 ? 12.330 8.325 0.313 1.00 93.25 85 ASP A O 1
ATOM 694 N N . ASN A 1 86 ? 10.314 7.750 1.122 1.00 92.75 86 ASN A N 1
ATOM 695 C CA . ASN A 1 86 ? 10.802 7.037 2.289 1.00 92.75 86 ASN A CA 1
ATOM 696 C C . ASN A 1 86 ? 10.481 5.536 2.219 1.00 92.75 86 ASN A C 1
ATOM 698 O O . ASN A 1 86 ? 9.476 5.075 2.750 1.00 92.75 86 ASN A O 1
ATOM 702 N N . GLN A 1 87 ? 11.383 4.752 1.627 1.00 93.06 87 GLN A N 1
ATOM 703 C CA . GLN A 1 87 ? 11.255 3.288 1.544 1.00 93.06 87 GLN A CA 1
ATOM 704 C C . GLN A 1 87 ? 11.352 2.580 2.912 1.00 93.06 87 GLN A C 1
ATOM 706 O O . GLN A 1 87 ? 10.861 1.464 3.056 1.00 93.06 87 GLN A O 1
ATOM 711 N N . SER A 1 88 ? 11.963 3.205 3.930 1.00 92.62 88 SER A N 1
ATOM 712 C CA . SER A 1 88 ? 12.181 2.576 5.249 1.00 92.62 88 SER A CA 1
ATOM 713 C C . SER A 1 88 ? 10.894 2.301 6.031 1.00 92.62 88 SER A C 1
ATOM 715 O O . SER A 1 88 ? 10.897 1.483 6.947 1.00 92.62 88 SER A O 1
ATOM 717 N N . VAL A 1 89 ? 9.786 2.951 5.660 1.00 93.25 89 VAL A N 1
ATOM 718 C CA . VAL A 1 89 ? 8.483 2.714 6.298 1.00 93.25 89 VAL A CA 1
ATOM 719 C C . VAL A 1 89 ? 7.808 1.435 5.804 1.00 93.25 89 VAL A C 1
ATOM 721 O O . VAL A 1 89 ? 6.819 0.996 6.389 1.00 93.25 89 VAL A O 1
ATOM 724 N N . ILE A 1 90 ? 8.317 0.834 4.725 1.00 95.31 90 ILE A N 1
ATOM 725 C CA . ILE A 1 90 ? 7.750 -0.378 4.143 1.00 95.31 90 ILE A CA 1
ATOM 726 C C . ILE A 1 90 ? 8.273 -1.577 4.929 1.00 95.31 90 ILE A C 1
ATOM 728 O O . ILE A 1 90 ? 9.401 -2.035 4.742 1.00 95.31 90 ILE A O 1
ATOM 732 N N . LYS A 1 91 ? 7.418 -2.103 5.804 1.00 93.88 91 LYS A N 1
ATOM 733 C CA . LYS A 1 91 ? 7.632 -3.384 6.479 1.00 93.88 91 LYS A CA 1
ATOM 734 C C . LYS A 1 91 ? 6.955 -4.492 5.676 1.00 93.88 91 LYS A C 1
ATOM 736 O O . LYS A 1 91 ? 5.773 -4.379 5.340 1.00 93.88 91 LYS A O 1
ATOM 741 N N . ILE A 1 92 ? 7.695 -5.556 5.370 1.00 92.12 92 ILE A N 1
ATOM 742 C CA . ILE A 1 92 ? 7.131 -6.755 4.739 1.00 92.12 92 ILE A CA 1
ATOM 743 C C . ILE A 1 92 ? 6.372 -7.536 5.813 1.00 92.12 92 ILE A C 1
ATOM 745 O O . ILE A 1 92 ? 6.955 -7.924 6.823 1.00 92.12 92 ILE A O 1
ATOM 749 N N . ARG A 1 93 ? 5.067 -7.722 5.610 1.00 91.88 93 ARG A N 1
ATOM 750 C CA . ARG A 1 93 ? 4.132 -8.354 6.542 1.00 91.88 93 ARG A CA 1
ATOM 751 C C . ARG A 1 93 ? 3.477 -9.562 5.868 1.00 91.88 93 ARG A C 1
ATOM 753 O O . ARG A 1 93 ? 3.092 -9.437 4.704 1.00 91.88 93 ARG A O 1
ATOM 760 N N . PRO A 1 94 ? 3.274 -10.693 6.570 1.00 89.62 94 PRO A N 1
ATOM 761 C CA . PRO A 1 94 ? 2.640 -11.887 5.996 1.00 89.62 94 PRO A CA 1
ATOM 762 C C . PRO A 1 94 ? 1.238 -11.643 5.412 1.00 89.62 94 PRO A C 1
ATOM 764 O O . PRO A 1 94 ? 0.870 -12.234 4.403 1.00 89.62 94 PRO A O 1
ATOM 767 N N . ASN A 1 95 ? 0.470 -10.728 6.001 1.00 91.25 95 ASN A N 1
ATOM 768 C CA . ASN A 1 95 ? -0.867 -10.320 5.557 1.00 91.25 95 ASN A CA 1
ATOM 769 C C . ASN A 1 95 ? -0.865 -9.002 4.750 1.00 91.25 95 ASN A C 1
ATOM 771 O O . ASN A 1 95 ? -1.918 -8.403 4.543 1.00 91.25 95 ASN 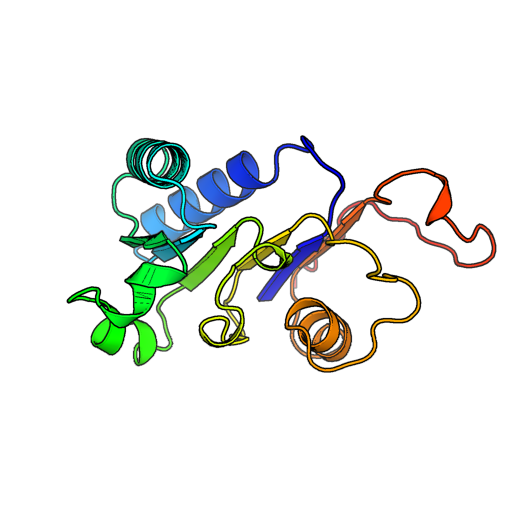A O 1
ATOM 775 N N . GLY A 1 96 ? 0.308 -8.527 4.319 1.00 94.69 96 GLY A N 1
ATOM 776 C CA . GLY A 1 96 ? 0.459 -7.264 3.602 1.00 94.69 96 GLY A CA 1
ATOM 777 C C . GLY A 1 96 ? 0.080 -7.342 2.122 1.00 94.69 96 GLY A C 1
ATOM 778 O O . GLY A 1 96 ? 0.151 -8.403 1.493 1.00 94.69 96 GLY A O 1
ATOM 779 N N . TYR A 1 97 ? -0.281 -6.182 1.579 1.00 96.56 97 TYR A N 1
ATOM 780 C CA . TYR A 1 97 ? -0.626 -5.965 0.178 1.00 96.56 97 TYR A CA 1
ATOM 781 C C . TYR A 1 97 ? 0.352 -4.967 -0.444 1.00 96.56 97 TYR A C 1
ATOM 783 O O . TYR A 1 97 ? 0.493 -3.842 0.037 1.00 96.56 97 TYR A O 1
ATOM 791 N N . TYR A 1 98 ? 1.014 -5.363 -1.526 1.00 95.88 98 TYR A N 1
ATOM 792 C CA . TYR A 1 98 ? 2.102 -4.598 -2.133 1.00 95.88 98 TYR A CA 1
ATOM 793 C C . TYR A 1 98 ? 1.822 -4.374 -3.612 1.00 95.88 98 TYR A C 1
ATOM 795 O O . TYR A 1 98 ? 1.958 -5.297 -4.408 1.00 95.88 98 TYR A O 1
ATOM 803 N N . TYR A 1 99 ? 1.451 -3.150 -3.978 1.00 95.31 99 TYR A N 1
ATOM 804 C CA . TYR A 1 99 ? 1.112 -2.775 -5.348 1.00 95.31 99 TYR A CA 1
ATOM 805 C C . TYR A 1 99 ? 2.138 -1.785 -5.876 1.00 95.31 99 TYR A C 1
ATOM 807 O O . TYR A 1 99 ? 2.399 -0.763 -5.244 1.00 95.31 99 TYR A O 1
ATOM 815 N N . THR A 1 100 ? 2.721 -2.033 -7.045 1.00 94.06 100 THR A N 1
ATOM 816 C CA . THR A 1 100 ? 3.602 -1.035 -7.658 1.00 94.06 100 THR A CA 1
ATOM 817 C C . THR A 1 100 ? 3.788 -1.212 -9.155 1.00 94.06 100 THR A C 1
ATOM 819 O O . THR A 1 100 ? 3.586 -2.280 -9.727 1.00 94.06 100 THR A O 1
ATOM 822 N N . THR A 1 101 ? 4.196 -0.130 -9.799 1.00 90.25 101 THR A N 1
ATOM 823 C CA . THR A 1 101 ? 4.933 -0.149 -11.051 1.00 90.25 101 THR A CA 1
ATOM 824 C C . THR A 1 101 ? 6.426 -0.041 -10.727 1.00 90.25 101 THR A C 1
ATOM 826 O O . THR A 1 101 ? 6.815 0.949 -10.108 1.00 90.25 101 THR A O 1
ATOM 829 N N . PRO A 1 102 ? 7.301 -0.961 -11.172 1.00 89.38 102 PRO A N 1
ATOM 830 C CA . PRO A 1 102 ? 8.728 -0.867 -10.885 1.00 89.38 102 PRO A CA 1
ATOM 831 C C . PRO A 1 102 ? 9.332 0.460 -11.345 1.00 89.38 102 PRO A C 1
ATOM 833 O O . PRO A 1 102 ? 9.186 0.873 -12.500 1.00 89.38 102 PRO A O 1
ATOM 836 N N . ARG A 1 103 ? 10.060 1.119 -10.448 1.00 87.94 103 ARG A N 1
ATOM 837 C CA . ARG A 1 103 ? 10.853 2.302 -10.756 1.00 87.94 103 ARG A CA 1
ATOM 838 C C . ARG A 1 103 ? 12.158 1.882 -11.446 1.00 87.94 103 ARG A C 1
ATOM 840 O O . ARG A 1 103 ? 12.927 1.099 -10.865 1.00 87.94 103 ARG A O 1
ATOM 847 N N . PRO A 1 104 ? 12.464 2.415 -12.647 1.00 82.62 104 PRO A N 1
ATOM 848 C CA . PRO A 1 104 ? 13.743 2.175 -13.307 1.00 82.62 104 PRO A CA 1
ATOM 849 C C . PRO A 1 104 ? 14.933 2.560 -12.411 1.00 82.62 104 PRO A C 1
ATOM 851 O O . PRO A 1 104 ? 14.833 3.539 -11.666 1.00 82.62 104 PRO A O 1
ATOM 854 N N . PRO A 1 105 ? 16.062 1.832 -12.477 1.00 83.00 105 PRO A N 1
ATOM 855 C CA . PRO A 1 105 ? 16.372 0.739 -13.407 1.00 83.00 105 PRO A CA 1
ATOM 856 C C . PRO A 1 105 ? 16.066 -0.673 -12.849 1.00 83.00 105 PRO A C 1
ATOM 858 O O . PRO A 1 105 ? 16.860 -1.588 -13.043 1.00 83.00 105 PRO A O 1
ATOM 861 N N . PHE A 1 106 ? 14.960 -0.881 -12.117 1.00 83.31 106 PHE A N 1
ATOM 862 C CA . PHE A 1 106 ? 14.660 -2.209 -11.556 1.00 83.31 106 PHE A CA 1
ATOM 863 C C . PHE A 1 106 ? 14.501 -3.290 -12.637 1.00 83.31 106 PHE A C 1
ATOM 865 O O . PHE A 1 106 ? 13.777 -3.089 -13.611 1.00 83.31 106 PHE A O 1
ATOM 872 N N . ASN A 1 107 ? 15.133 -4.448 -12.428 1.00 80.50 107 ASN A N 1
ATOM 873 C CA . ASN A 1 107 ? 15.004 -5.612 -13.298 1.00 80.50 107 ASN A CA 1
ATOM 874 C C . ASN A 1 107 ? 14.224 -6.718 -12.578 1.00 80.50 107 ASN A C 1
ATOM 876 O O . ASN A 1 107 ? 14.746 -7.356 -11.664 1.00 80.50 107 ASN A O 1
ATOM 880 N N . LEU A 1 108 ? 12.992 -6.963 -13.029 1.00 76.44 108 LEU A N 1
ATOM 881 C CA . LEU A 1 108 ? 12.115 -7.995 -12.468 1.00 76.44 108 LEU A CA 1
ATOM 882 C C . LEU A 1 108 ? 12.686 -9.412 -12.594 1.00 76.44 108 LEU A C 1
ATOM 884 O O . LEU A 1 108 ? 12.428 -10.239 -11.727 1.00 76.44 108 LEU A O 1
ATOM 888 N N . MET A 1 109 ? 13.491 -9.678 -13.624 1.00 74.88 109 MET A N 1
ATOM 889 C CA . MET A 1 109 ? 14.074 -11.002 -13.871 1.00 74.88 109 MET A CA 1
ATOM 890 C C . MET A 1 109 ? 15.306 -11.273 -13.004 1.00 74.88 109 MET A C 1
ATOM 892 O O . MET A 1 109 ? 15.743 -12.413 -12.873 1.00 74.88 109 MET A O 1
ATOM 896 N N . LYS A 1 110 ? 15.899 -10.224 -12.424 1.00 79.38 110 LYS A N 1
ATOM 897 C CA . LYS A 1 110 ? 17.066 -10.315 -11.537 1.00 79.38 110 LYS A CA 1
ATOM 898 C C . LYS A 1 110 ? 16.855 -9.414 -10.316 1.00 79.38 110 LYS A C 1
ATOM 900 O O . LYS A 1 110 ? 17.547 -8.400 -10.192 1.00 79.38 110 LYS A O 1
ATOM 905 N N . PRO A 1 111 ? 15.901 -9.755 -9.428 1.00 80.25 111 PRO A N 1
ATOM 906 C CA . PRO A 1 111 ? 15.572 -8.938 -8.268 1.00 80.25 111 PRO A CA 1
ATOM 907 C C . PRO A 1 111 ? 16.704 -9.005 -7.233 1.00 80.25 111 PRO A C 1
ATOM 909 O O . PRO A 1 111 ? 16.784 -9.918 -6.411 1.00 80.25 111 PRO A O 1
ATOM 912 N N . THR A 1 112 ? 17.606 -8.028 -7.280 1.00 81.00 112 THR A N 1
ATOM 913 C CA . THR A 1 112 ? 18.750 -7.914 -6.367 1.00 81.00 112 THR A CA 1
ATOM 914 C C . THR A 1 112 ? 18.718 -6.603 -5.580 1.00 81.00 112 THR A C 1
ATOM 916 O O . THR A 1 112 ? 18.059 -5.632 -5.962 1.00 81.00 112 THR A O 1
ATOM 919 N N . GLY A 1 113 ? 19.451 -6.580 -4.465 1.00 85.56 113 GLY A N 1
ATOM 920 C CA . GLY A 1 113 ? 19.628 -5.401 -3.616 1.00 85.56 113 GLY A CA 1
ATOM 921 C C . GLY A 1 113 ? 18.584 -5.244 -2.508 1.00 85.56 113 GLY A C 1
ATOM 922 O O . GLY A 1 113 ? 17.750 -6.114 -2.274 1.00 85.56 113 GLY A O 1
ATOM 923 N N . ASP A 1 114 ? 18.649 -4.102 -1.820 1.00 87.19 114 ASP A N 1
ATOM 924 C CA . ASP A 1 114 ? 17.924 -3.868 -0.561 1.00 87.19 114 ASP A CA 1
ATOM 925 C C . ASP A 1 114 ? 16.553 -3.201 -0.705 1.00 87.19 114 ASP A C 1
ATOM 927 O O . ASP A 1 114 ? 15.873 -2.956 0.300 1.00 87.19 114 ASP A O 1
ATOM 931 N N . ARG A 1 115 ? 16.140 -2.894 -1.941 1.00 91.06 115 ARG A N 1
ATOM 932 C CA . ARG A 1 115 ? 14.839 -2.273 -2.210 1.00 91.06 115 ARG A CA 1
ATOM 933 C C . ARG A 1 115 ? 13.714 -3.191 -1.722 1.00 91.06 115 ARG A C 1
ATOM 935 O O . ARG A 1 115 ? 13.799 -4.400 -1.944 1.00 91.06 115 ARG A O 1
ATOM 942 N N . PRO A 1 116 ? 12.629 -2.650 -1.145 1.00 93.31 116 PRO A N 1
ATOM 943 C CA . PRO A 1 116 ? 11.487 -3.455 -0.718 1.00 93.31 116 PRO A CA 1
ATOM 944 C C . PRO A 1 116 ? 10.939 -4.369 -1.818 1.00 93.31 116 PRO A C 1
ATOM 946 O O . PRO A 1 116 ? 10.665 -5.531 -1.544 1.00 93.31 116 PRO A O 1
ATOM 949 N N . ILE A 1 117 ? 10.885 -3.902 -3.073 1.00 91.69 117 ILE A N 1
ATOM 950 C CA . ILE A 1 117 ? 10.456 -4.726 -4.215 1.00 91.69 117 ILE A CA 1
ATOM 951 C C . ILE A 1 117 ? 11.377 -5.939 -4.438 1.00 91.69 117 ILE A C 1
ATOM 953 O O . ILE A 1 117 ? 10.886 -7.028 -4.704 1.00 91.69 117 ILE A O 1
ATOM 957 N N . ALA A 1 118 ? 12.697 -5.799 -4.263 1.00 90.50 118 ALA A N 1
ATOM 958 C CA . ALA A 1 118 ? 13.638 -6.915 -4.384 1.00 90.50 118 ALA A CA 1
ATOM 959 C C . ALA A 1 118 ? 13.456 -7.925 -3.244 1.00 90.50 118 ALA A C 1
ATOM 961 O O . ALA A 1 118 ? 13.420 -9.126 -3.489 1.00 90.50 118 ALA A O 1
ATOM 962 N N . LYS A 1 119 ? 13.282 -7.433 -2.011 1.00 91.44 119 LYS A N 1
ATOM 963 C CA . LYS A 1 119 ? 13.041 -8.268 -0.826 1.00 91.44 119 LYS A CA 1
ATOM 964 C C . LYS A 1 119 ? 11.729 -9.046 -0.942 1.00 91.44 119 LYS A C 1
ATOM 966 O O . LYS A 1 119 ? 11.726 -10.252 -0.728 1.00 91.44 119 LYS A O 1
ATOM 971 N N . LEU A 1 120 ? 10.648 -8.393 -1.373 1.00 89.56 120 LEU A N 1
ATOM 972 C CA . LEU A 1 120 ? 9.363 -9.041 -1.669 1.00 89.56 120 LEU A CA 1
ATOM 973 C C . LEU A 1 120 ? 9.518 -10.146 -2.723 1.00 89.56 120 LEU A C 1
ATOM 975 O O . LEU A 1 120 ? 9.037 -11.265 -2.536 1.00 89.56 120 LEU A O 1
ATOM 979 N N . MET A 1 121 ? 10.272 -9.856 -3.788 1.00 85.56 121 MET A N 1
ATOM 980 C CA . MET A 1 121 ? 10.605 -10.821 -4.837 1.00 85.56 121 MET A CA 1
ATOM 981 C C . MET A 1 121 ? 11.569 -11.935 -4.384 1.00 85.56 121 MET A C 1
ATOM 983 O O . MET A 1 121 ? 11.775 -12.889 -5.120 1.00 85.56 121 MET A O 1
ATOM 987 N N . GLN A 1 122 ? 12.163 -11.861 -3.195 1.00 82.50 122 GLN A N 1
ATOM 988 C CA . GLN A 1 122 ? 12.928 -12.969 -2.608 1.00 82.50 122 GLN A CA 1
ATOM 989 C C . GLN A 1 122 ? 12.069 -13.789 -1.641 1.00 82.50 122 GLN A C 1
ATOM 991 O O . GLN A 1 122 ? 12.274 -14.991 -1.500 1.00 82.50 122 GLN A O 1
ATOM 996 N N . THR A 1 123 ? 11.070 -13.168 -1.007 1.00 73.56 123 THR A N 1
ATOM 997 C CA . THR A 1 123 ? 10.165 -13.848 -0.072 1.00 73.56 123 THR A CA 1
ATOM 998 C C . THR A 1 123 ? 9.031 -14.619 -0.747 1.00 73.56 123 THR A C 1
ATOM 1000 O O . THR A 1 123 ? 8.386 -15.436 -0.089 1.00 73.56 123 THR A O 1
ATOM 1003 N N . TYR A 1 124 ? 8.762 -14.399 -2.040 1.00 70.69 124 TYR A N 1
ATOM 1004 C CA . TYR A 1 124 ? 7.519 -14.891 -2.644 1.00 70.69 124 TYR A CA 1
ATOM 1005 C C . TYR A 1 124 ? 7.355 -16.411 -2.660 1.00 70.69 124 TYR A C 1
ATOM 1007 O O . TYR A 1 124 ? 6.234 -16.897 -2.598 1.00 70.69 124 TYR A O 1
ATOM 1015 N N . GLN A 1 125 ? 8.454 -17.167 -2.662 1.00 60.00 125 GLN A N 1
ATOM 1016 C CA . GLN A 1 125 ? 8.406 -18.632 -2.644 1.00 60.00 125 GLN A CA 1
ATOM 1017 C C . GLN A 1 125 ? 7.933 -19.215 -1.302 1.00 60.00 125 GLN A C 1
ATOM 1019 O O . GLN A 1 125 ? 7.775 -20.424 -1.192 1.00 60.00 125 GLN A O 1
ATOM 1024 N N . THR A 1 126 ? 7.749 -18.386 -0.268 1.00 61.44 126 THR A N 1
ATOM 1025 C CA . THR A 1 126 ? 7.555 -18.867 1.111 1.00 61.44 126 THR A CA 1
ATOM 1026 C C . THR A 1 126 ? 6.299 -18.344 1.811 1.00 61.44 126 THR A C 1
ATOM 1028 O O . THR A 1 126 ? 5.869 -18.968 2.772 1.00 61.44 126 THR A O 1
ATOM 1031 N N . HIS A 1 127 ? 5.713 -17.220 1.379 1.00 63.81 127 HIS A N 1
ATOM 1032 C CA . HIS A 1 127 ? 4.685 -16.517 2.173 1.00 63.81 127 HIS A CA 1
ATOM 1033 C C . HIS A 1 127 ? 3.580 -15.835 1.342 1.00 63.81 127 HIS A C 1
ATOM 1035 O O . HIS A 1 127 ? 2.885 -14.954 1.859 1.00 63.81 127 HIS A O 1
ATOM 1041 N N . VAL A 1 128 ? 3.456 -16.144 0.048 1.00 61.09 128 VAL A N 1
ATOM 1042 C CA . VAL A 1 128 ? 2.599 -15.369 -0.862 1.00 61.09 128 VAL A CA 1
ATOM 1043 C C . VAL A 1 128 ? 1.419 -16.184 -1.360 1.00 61.09 128 VAL A C 1
ATOM 1045 O O . VAL A 1 128 ? 1.597 -17.229 -1.972 1.00 61.09 128 VAL A O 1
ATOM 1048 N N . ASP A 1 129 ? 0.226 -15.636 -1.134 1.00 67.75 129 ASP A N 1
ATOM 1049 C CA . ASP A 1 129 ? -1.048 -16.226 -1.549 1.00 67.75 129 ASP A CA 1
ATOM 1050 C C . ASP A 1 129 ? -1.386 -15.800 -2.986 1.00 67.75 129 ASP A C 1
ATOM 1052 O O . ASP A 1 129 ? -2.090 -16.494 -3.711 1.00 67.75 129 ASP A O 1
ATOM 1056 N N . THR A 1 130 ? -0.887 -14.638 -3.428 1.00 72.56 130 THR A N 1
ATOM 1057 C CA . THR A 1 130 ? -1.150 -14.119 -4.776 1.00 72.56 130 THR A CA 1
ATOM 1058 C C . THR A 1 130 ? 0.017 -13.295 -5.310 1.00 72.56 130 THR A C 1
ATOM 1060 O O . THR A 1 130 ? 0.478 -12.352 -4.657 1.00 72.56 130 THR A O 1
ATOM 1063 N N . ILE A 1 131 ? 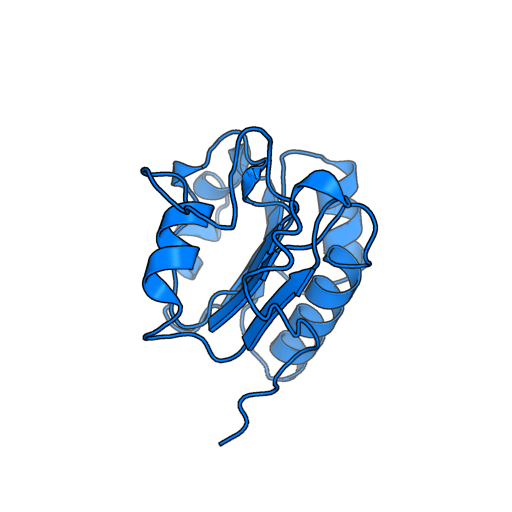0.445 -13.609 -6.536 1.00 75.50 131 ILE A N 1
ATOM 1064 C CA . ILE A 1 131 ? 1.435 -12.840 -7.298 1.00 75.50 131 ILE A CA 1
ATOM 1065 C C . ILE A 1 131 ? 0.846 -12.467 -8.656 1.00 75.50 131 ILE A C 1
ATOM 1067 O O . ILE A 1 131 ? 0.468 -13.335 -9.440 1.00 75.50 131 ILE A O 1
ATOM 1071 N N . ILE A 1 132 ? 0.840 -11.173 -8.969 1.00 76.19 132 ILE A N 1
ATOM 1072 C CA . ILE A 1 132 ? 0.473 -10.648 -10.287 1.00 76.19 132 ILE A CA 1
ATOM 1073 C C . ILE A 1 132 ? 1.636 -9.787 -10.784 1.00 76.19 132 ILE A C 1
ATOM 1075 O O . ILE A 1 132 ? 1.931 -8.756 -10.193 1.00 76.19 132 ILE A O 1
ATOM 1079 N N . ILE A 1 133 ? 2.303 -10.166 -11.873 1.00 73.94 133 ILE A N 1
ATOM 1080 C CA . ILE A 1 133 ? 3.401 -9.399 -12.483 1.00 73.94 133 ILE A CA 1
ATOM 1081 C C . ILE A 1 133 ? 3.145 -9.225 -13.972 1.00 73.94 133 ILE A C 1
ATOM 1083 O O . ILE A 1 133 ? 3.434 -10.084 -14.787 1.00 73.94 133 ILE A O 1
ATOM 1087 N N . MET A 1 134 ? 2.640 -8.074 -14.381 1.00 68.00 134 MET A N 1
ATOM 1088 C CA . MET A 1 134 ? 2.449 -7.828 -15.810 1.00 68.00 134 MET A CA 1
ATOM 1089 C C . MET A 1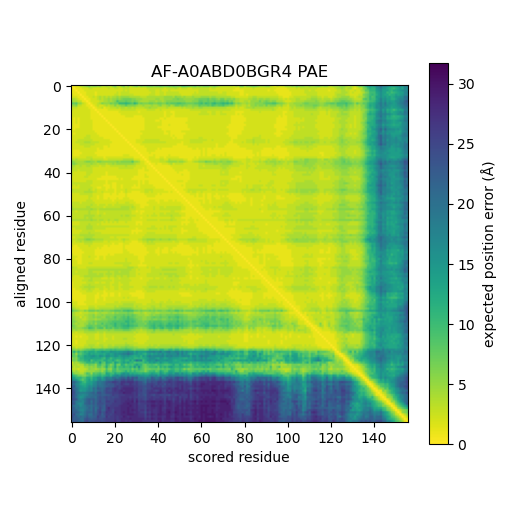 134 ? 3.695 -7.144 -16.372 1.00 68.00 134 MET A C 1
ATOM 1091 O O . MET A 1 134 ? 4.158 -6.165 -15.774 1.00 68.00 134 MET A O 1
ATOM 1095 N N . PRO A 1 135 ? 4.236 -7.598 -17.520 1.00 59.16 135 PRO A N 1
ATOM 1096 C CA . PRO A 1 135 ? 5.407 -6.975 -18.118 1.00 59.16 135 PRO A CA 1
ATOM 1097 C C . PRO A 1 135 ? 5.148 -5.485 -18.357 1.00 59.16 135 PRO A C 1
ATOM 1099 O O . PRO A 1 135 ? 4.230 -5.075 -19.070 1.00 59.16 135 PRO A O 1
ATOM 1102 N N . CYS A 1 136 ? 5.965 -4.658 -17.712 1.00 53.12 136 CYS A N 1
ATOM 1103 C CA . CYS A 1 136 ? 5.912 -3.210 -17.821 1.00 53.12 136 CYS A CA 1
ATOM 1104 C C . CYS A 1 136 ? 6.724 -2.810 -19.065 1.00 53.12 136 CYS A C 1
ATOM 1106 O O . CYS A 1 136 ? 7.926 -2.604 -18.962 1.00 53.12 136 CYS A O 1
ATOM 1108 N N . HIS A 1 137 ? 6.082 -2.731 -20.234 1.00 46.19 137 HIS A N 1
ATOM 1109 C CA . HIS A 1 137 ? 6.719 -2.590 -21.559 1.00 46.19 137 HIS A CA 1
ATOM 1110 C C . HIS A 1 137 ? 7.437 -3.849 -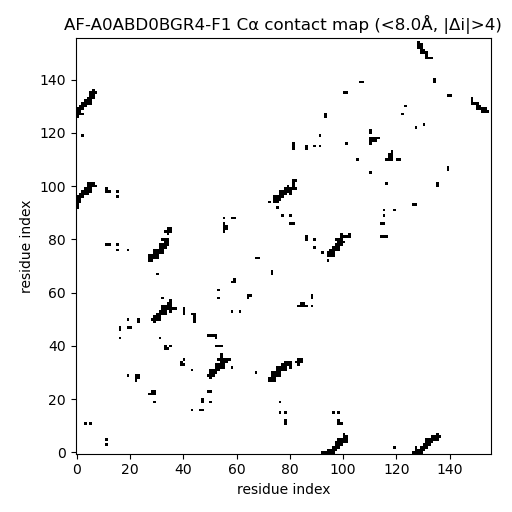22.087 1.00 46.19 137 HIS A C 1
ATOM 1112 O O . HIS A 1 137 ? 7.993 -4.660 -21.352 1.00 46.19 137 HIS A O 1
ATOM 1118 N N . THR A 1 138 ? 7.434 -3.987 -23.415 1.00 44.75 138 THR A N 1
ATOM 1119 C CA . THR A 1 138 ? 7.928 -5.140 -24.190 1.00 44.75 138 THR A CA 1
ATOM 1120 C C . THR A 1 138 ? 9.418 -5.446 -24.011 1.00 44.75 138 THR A C 1
ATOM 1122 O O . THR A 1 138 ? 9.820 -6.581 -24.225 1.00 44.75 138 THR A O 1
ATOM 1125 N N . HIS A 1 139 ? 10.237 -4.485 -23.575 1.00 41.66 139 HIS A N 1
ATOM 1126 C CA . HIS A 1 139 ? 11.685 -4.673 -23.390 1.00 41.66 139 HIS A CA 1
ATOM 1127 C C . HIS A 1 139 ? 12.081 -5.432 -22.111 1.00 41.66 139 HIS A C 1
ATOM 1129 O O . HIS A 1 139 ? 13.253 -5.750 -21.940 1.00 41.66 139 HIS A O 1
ATOM 1135 N N . LEU A 1 140 ? 11.132 -5.712 -21.211 1.00 43.84 140 LEU A N 1
ATOM 1136 C CA . LEU A 1 140 ? 11.349 -6.551 -20.022 1.00 43.84 140 LEU A CA 1
ATOM 1137 C C . LEU A 1 140 ? 10.927 -8.014 -20.245 1.00 43.84 140 LEU 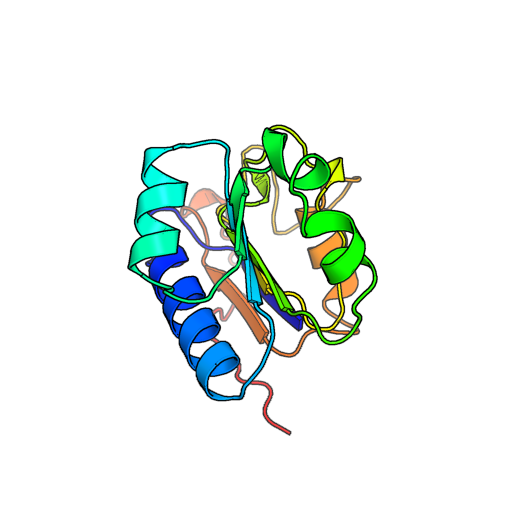A C 1
ATOM 1139 O O . LEU A 1 140 ? 10.951 -8.804 -19.303 1.00 43.84 140 LEU A O 1
ATOM 1143 N N . ARG A 1 141 ? 10.517 -8.368 -21.470 1.00 41.16 141 ARG A N 1
ATOM 1144 C CA . ARG A 1 141 ? 10.118 -9.723 -21.852 1.00 41.16 141 ARG A CA 1
ATOM 1145 C C . ARG A 1 141 ? 11.361 -10.492 -22.307 1.00 41.16 141 ARG A C 1
ATOM 1147 O O . ARG A 1 141 ? 11.979 -10.128 -23.302 1.00 41.16 141 ARG A O 1
ATOM 1154 N N . ASP A 1 142 ? 11.742 -11.514 -21.551 1.00 44.38 142 ASP A N 1
ATOM 1155 C CA . ASP A 1 142 ? 12.671 -12.546 -22.006 1.00 44.38 142 ASP A CA 1
ATOM 1156 C C . ASP A 1 142 ? 11.828 -13.746 -22.441 1.00 44.38 142 ASP A C 1
ATOM 1158 O O . ASP A 1 142 ? 11.265 -14.445 -21.600 1.00 44.38 142 ASP A O 1
ATOM 1162 N N . ASP A 1 143 ? 11.703 -13.953 -23.752 1.00 45.69 143 ASP A N 1
ATOM 1163 C CA . ASP A 1 143 ? 10.886 -15.027 -24.332 1.00 45.69 143 ASP A CA 1
ATOM 1164 C C . ASP A 1 143 ? 11.458 -16.434 -24.047 1.00 45.69 143 ASP A C 1
ATOM 1166 O O . ASP A 1 143 ? 10.817 -17.436 -24.362 1.00 45.69 143 ASP A O 1
ATOM 1170 N N . SER A 1 144 ? 12.652 -16.532 -23.442 1.00 40.53 144 SER A N 1
ATOM 1171 C CA . SER A 1 144 ? 13.235 -17.799 -22.978 1.00 40.53 144 SER A CA 1
ATOM 1172 C C . SER A 1 144 ? 12.756 -18.226 -21.587 1.00 40.53 144 SER A C 1
ATOM 1174 O O . SER A 1 144 ? 12.974 -19.371 -21.186 1.00 40.53 144 SER A O 1
ATOM 1176 N N . ILE A 1 145 ? 12.085 -17.332 -20.855 1.00 43.59 145 ILE A N 1
ATOM 1177 C CA . ILE A 1 145 ? 11.498 -17.620 -19.549 1.00 43.59 145 ILE A CA 1
ATOM 1178 C C . ILE A 1 145 ? 9.984 -17.737 -19.759 1.00 43.59 145 ILE A C 1
ATOM 1180 O O . ILE A 1 145 ? 9.370 -16.760 -20.193 1.00 43.59 145 ILE A O 1
ATOM 1184 N N . PRO A 1 146 ? 9.356 -18.896 -19.476 1.00 38.19 146 PRO A N 1
ATOM 1185 C CA . PRO A 1 146 ? 7.917 -19.077 -19.636 1.00 38.19 146 PRO A CA 1
ATOM 1186 C C . PRO A 1 146 ? 7.189 -18.242 -18.576 1.00 38.19 146 PRO A C 1
ATOM 1188 O O . PRO A 1 146 ? 6.882 -18.694 -17.479 1.00 38.19 146 PRO A O 1
ATOM 1191 N N . MET A 1 147 ? 6.990 -16.964 -18.883 1.00 42.47 147 MET A N 1
ATOM 1192 C CA . MET A 1 147 ? 6.243 -16.004 -18.082 1.00 42.47 147 MET A CA 1
ATOM 1193 C C . MET A 1 147 ? 4.772 -16.080 -18.495 1.00 42.47 147 MET A C 1
ATOM 1195 O O . MET A 1 147 ? 4.263 -15.183 -19.172 1.00 42.47 147 MET A O 1
ATOM 1199 N N . ASP A 1 148 ? 4.089 -17.151 -18.094 1.00 38.19 148 ASP A N 1
ATOM 1200 C CA . ASP A 1 148 ? 2.630 -17.224 -18.177 1.00 38.19 148 ASP A CA 1
ATOM 1201 C C . ASP A 1 148 ? 2.027 -16.416 -17.022 1.00 38.19 148 ASP A C 1
ATOM 1203 O O . ASP A 1 148 ? 1.699 -16.918 -15.950 1.00 38.19 148 ASP A O 1
ATOM 1207 N N . PHE A 1 149 ? 1.947 -15.101 -17.243 1.00 40.69 149 PHE A N 1
ATOM 1208 C CA . PHE A 1 149 ? 1.401 -14.126 -16.308 1.00 40.69 149 PHE A CA 1
ATOM 1209 C C . PHE A 1 149 ? -0.088 -13.891 -16.522 1.00 40.69 149 PHE A C 1
ATOM 1211 O O . PHE A 1 149 ? -0.492 -12.930 -17.173 1.00 40.69 149 PHE A O 1
ATOM 1218 N N . TRP A 1 150 ? -0.896 -14.754 -15.918 1.00 36.78 150 TRP A N 1
ATOM 1219 C CA . TRP A 1 150 ? -2.308 -14.521 -15.634 1.00 36.78 150 TRP A CA 1
ATOM 1220 C C . TRP A 1 150 ? -2.596 -15.119 -14.258 1.00 36.78 150 TRP A C 1
ATOM 1222 O O . TRP A 1 150 ? -2.169 -16.234 -13.982 1.00 36.78 150 TRP A O 1
ATOM 1232 N N . GLY A 1 151 ? -3.211 -14.320 -13.379 1.00 33.56 151 GLY A N 1
ATOM 1233 C CA . GLY A 1 151 ? -3.305 -14.569 -11.938 1.00 33.56 151 GLY A CA 1
ATOM 1234 C C . GLY A 1 151 ? -3.635 -16.016 -11.577 1.00 33.56 151 GLY A C 1
ATOM 1235 O O . GLY A 1 151 ? -4.664 -16.544 -11.991 1.00 33.56 151 GLY A O 1
ATOM 1236 N N . ILE A 1 152 ? -2.755 -16.628 -10.788 1.00 30.81 152 ILE A N 1
ATOM 1237 C CA . ILE A 1 152 ? -3.060 -17.860 -10.072 1.00 30.81 152 ILE A CA 1
ATOM 1238 C C . ILE A 1 152 ? -3.649 -17.417 -8.733 1.00 30.81 152 ILE A C 1
ATOM 1240 O O . ILE A 1 152 ? -2.933 -16.873 -7.890 1.00 30.81 152 ILE A O 1
ATOM 1244 N N . ASP A 1 153 ? -4.958 -17.606 -8.568 1.00 35.66 153 ASP A N 1
ATOM 1245 C CA . ASP A 1 153 ? -5.552 -17.742 -7.240 1.00 35.66 153 ASP A CA 1
ATOM 1246 C C . ASP A 1 153 ? -4.984 -19.030 -6.639 1.00 35.66 153 ASP A C 1
ATOM 1248 O O . ASP A 1 153 ? -5.356 -20.131 -7.050 1.00 35.66 153 ASP A O 1
ATOM 1252 N N . CYS A 1 154 ? -4.064 -18.913 -5.683 1.00 31.30 154 CYS A N 1
ATOM 1253 C CA . CYS A 1 154 ? -3.741 -20.033 -4.808 1.00 31.30 154 CYS A CA 1
ATOM 1254 C C . CYS A 1 154 ? -4.822 -20.093 -3.725 1.00 31.30 154 CYS A C 1
ATOM 1256 O O . CYS A 1 154 ? -4.635 -19.603 -2.614 1.00 31.30 154 CYS A O 1
ATOM 1258 N N . ALA A 1 155 ? -5.981 -20.642 -4.083 1.00 31.16 155 ALA A N 1
ATOM 1259 C CA . ALA A 1 155 ? -6.925 -21.144 -3.100 1.00 31.16 155 ALA A CA 1
ATOM 1260 C C . ALA A 1 155 ? -6.491 -22.560 -2.697 1.00 31.16 155 ALA A C 1
ATOM 1262 O O . ALA A 1 155 ? -6.524 -23.472 -3.525 1.00 31.16 155 ALA A O 1
ATOM 1263 N N . GLU A 1 156 ? -6.112 -22.728 -1.431 1.00 32.44 156 GLU A N 1
ATOM 1264 C CA . GLU A 1 156 ? -6.414 -23.948 -0.673 1.00 32.44 156 GLU A CA 1
ATOM 1265 C C . GLU A 1 156 ? -7.448 -23.610 0.404 1.00 32.44 156 GLU A C 1
ATOM 1267 O O . GLU A 1 156 ? -7.282 -22.565 1.078 1.00 32.44 156 GLU A O 1
#

Mean predicted aligned error: 7.27 Å

pLDDT: mean 83.85, std 19.5, range [30.81, 98.69]

Organism: Aeromonas caviae (NCBI:txid648)

Foldseek 3Di:
DAAAAEAPPPCQLVVLLVVLQVCVVVVAAEEEEEAPDPVVQVVSCVSRVRHHYDYPVCQVVDPCNVVLVPDLRHEYEYAQQQPHPDQVVDDDHLRYHHHHHHDPPDQLVDLDDDGPVSVCSVCCVPRYQKYAHYPHDPVSDDVVDPPPGDIDRNDD

Nearest PDB structures (foldseek):
  4hut-assembly1_B  TM=4.183E-01  e=8.145E-03  Salmonella enterica subsp. enterica serovar Typhimurium str. LT2
  1vp8-assembly1_A  TM=4.181E-01  e=3.134E-02  Archaeoglobus fulgidus DSM 4304
  8eim-assembly1_B  TM=4.703E-01  e=6.396E-01  Saccharomyces cerevisiae
  5txr-assembly1_B  TM=4.709E-01  e=7.272E-01  Saccharomyces cerevisiae S288C
  5txr-assembly1_A  TM=4.715E-01  e=1.069E+00  Saccharomyces cerevisiae S288C

Solvent-accessible surface area (backbone atoms only — not comparable to full-atom values): 9143 Å² total; per-residue (Å²): 40,38,40,36,42,32,38,83,92,73,52,60,69,60,52,50,38,52,52,48,48,52,42,42,75,73,70,42,51,41,37,42,35,33,42,80,39,71,70,56,46,54,49,50,42,68,70,26,80,84,46,51,68,35,28,46,84,52,37,88,73,40,92,60,34,70,63,50,71,72,35,85,77,40,33,46,33,32,42,42,47,67,65,31,90,44,58,86,75,68,74,92,47,66,74,22,36,43,34,26,44,83,50,83,88,66,48,86,93,62,58,66,69,88,50,66,70,20,49,52,70,65,46,48,92,77,52,52,45,34,63,41,59,45,75,60,54,79,90,70,64,55,90,88,52,91,74,81,72,63,75,56,81,64,79,128

Radius of gyration: 15.34 Å; Cα contacts (8 Å, |Δi|>4): 256; chains: 1; bounding box: 36×39×42 Å

Sequence (156 aa):
MHIEITGRQTGKTERLMAAANQLMAQGKRVVIVCCNSRLMMDYLQKGCPGAWVSGDKYLTKKTWFEELDNDHDAIWMFDEFDWFDNQSVIKIRPNGYYYTTPRPPFNLMKPTGDRPIAKLMQTYQTHVDTIIIMPCHTHLRDDSIPMDFWGIDCAE

Secondary structure (DSSP, 8-state):
-EEEE--TTSSHHHHHHHHHHHHHHTT--EEEEE-S-HHHHHHHHHHSTT-EEEETTTGGGSTTHHHHHH-TT-EEEEETGGG-S-GGG----TT-EEEEPPPTT--TTS--SSSHHHHHHHHHHHH-SEEEE--SSGGG--TTS----S------